Protein AF-A0A3M1FN68-F1 (afdb_monomer)

pLDDT: mean 91.68, std 8.74, range [53.88, 98.62]

Mean predicted aligned error: 7.81 Å

Structure (mmCIF, N/CA/C/O backbone):
data_AF-A0A3M1FN68-F1
#
_entry.id   AF-A0A3M1FN68-F1
#
loop_
_atom_site.group_PDB
_atom_site.id
_atom_site.type_symbol
_atom_site.label_atom_id
_atom_site.label_alt_id
_atom_site.label_comp_id
_atom_site.label_asym_id
_atom_site.label_entity_id
_atom_site.label_seq_id
_atom_site.pdbx_PDB_ins_code
_atom_site.Cartn_x
_atom_site.Cartn_y
_atom_site.Cartn_z
_atom_site.occupancy
_atom_site.B_iso_or_equiv
_atom_site.auth_seq_id
_atom_site.auth_comp_id
_atom_site.auth_asym_id
_atom_site.auth_atom_id
_atom_site.pdbx_PDB_model_num
ATOM 1 N N . MET A 1 1 ? 25.544 -15.372 26.576 1.00 53.88 1 MET A N 1
ATOM 2 C CA . MET A 1 1 ? 25.536 -16.791 26.165 1.00 53.88 1 MET A CA 1
ATOM 3 C C . MET A 1 1 ? 24.332 -17.436 26.816 1.00 53.88 1 MET A C 1
ATOM 5 O O . MET A 1 1 ? 24.228 -17.354 28.031 1.00 53.88 1 MET A O 1
ATOM 9 N N . LEU A 1 2 ? 23.402 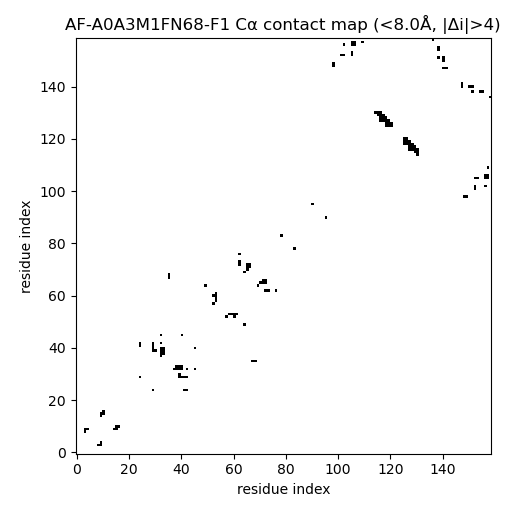-17.982 26.033 1.00 56.38 2 LEU A N 1
ATOM 10 C CA . LEU A 1 2 ? 22.339 -18.824 26.580 1.00 56.38 2 LEU A CA 1
ATOM 11 C C . LEU A 1 2 ? 22.966 -20.186 26.872 1.00 56.38 2 LEU A C 1
ATOM 13 O O . LEU A 1 2 ? 23.365 -20.879 25.939 1.00 56.38 2 LEU A O 1
ATOM 17 N N . THR A 1 3 ? 23.127 -20.533 28.145 1.00 64.25 3 THR A N 1
ATOM 18 C CA . THR A 1 3 ? 23.638 -21.851 28.525 1.00 64.25 3 THR A CA 1
ATOM 19 C C . THR A 1 3 ? 22.466 -22.822 28.566 1.00 64.25 3 THR A C 1
ATOM 21 O O . THR A 1 3 ? 21.595 -22.704 29.423 1.00 64.25 3 THR A O 1
ATOM 24 N N . ILE A 1 4 ? 22.413 -23.719 27.584 1.00 67.94 4 ILE A N 1
ATOM 25 C CA . ILE A 1 4 ? 21.353 -24.715 27.404 1.00 67.94 4 ILE A CA 1
ATOM 26 C C . ILE A 1 4 ? 21.961 -26.066 27.766 1.00 67.94 4 ILE A C 1
ATOM 28 O O . ILE A 1 4 ? 22.883 -26.515 27.085 1.00 67.94 4 ILE A O 1
ATOM 32 N N . TYR A 1 5 ? 21.490 -26.682 28.848 1.00 71.44 5 TYR A N 1
ATOM 33 C CA . TYR A 1 5 ? 22.089 -27.910 29.381 1.00 71.44 5 TYR A CA 1
ATOM 34 C C . TYR A 1 5 ? 21.327 -29.178 28.987 1.00 71.44 5 TYR A C 1
ATOM 36 O O . TYR A 1 5 ? 21.906 -30.262 29.030 1.00 71.44 5 TYR A O 1
ATOM 44 N N . ASP A 1 6 ? 20.066 -29.059 28.560 1.00 83.19 6 ASP A N 1
ATOM 45 C CA . ASP A 1 6 ? 19.261 -30.207 28.152 1.00 83.19 6 ASP A CA 1
ATOM 46 C C . ASP A 1 6 ? 18.279 -29.897 26.996 1.00 83.19 6 ASP A C 1
ATOM 48 O O . ASP A 1 6 ? 18.003 -28.730 26.684 1.00 83.19 6 ASP A O 1
ATOM 52 N N . PRO A 1 7 ? 17.753 -30.941 26.321 1.00 80.56 7 PRO A N 1
ATOM 53 C CA . PRO A 1 7 ? 16.826 -30.785 25.202 1.00 80.56 7 PRO A CA 1
ATOM 54 C C . PRO A 1 7 ? 15.492 -30.106 25.544 1.00 80.56 7 PRO A C 1
ATOM 56 O O . PRO A 1 7 ? 14.914 -29.472 24.661 1.00 80.56 7 PRO A O 1
ATOM 59 N N . ALA A 1 8 ? 14.994 -30.211 26.780 1.00 81.38 8 ALA A N 1
ATOM 60 C CA . ALA A 1 8 ? 13.748 -29.560 27.188 1.00 81.38 8 ALA A CA 1
ATOM 61 C C . ALA A 1 8 ? 13.953 -28.040 27.289 1.00 81.38 8 ALA A C 1
ATOM 63 O O . ALA A 1 8 ? 13.207 -27.263 26.694 1.00 81.38 8 ALA A O 1
ATOM 64 N N . GLN A 1 9 ? 15.058 -27.616 27.904 1.00 81.81 9 GLN A N 1
ATOM 65 C CA . GLN A 1 9 ? 15.470 -26.215 27.976 1.00 81.81 9 GLN A CA 1
ATOM 66 C C . GLN A 1 9 ? 15.745 -25.621 26.579 1.00 81.81 9 GLN A C 1
ATOM 68 O O . GLN A 1 9 ? 15.481 -24.442 26.314 1.00 81.81 9 GLN A O 1
ATOM 73 N N . ALA A 1 10 ? 16.239 -26.439 25.643 1.00 81.19 10 ALA A N 1
ATOM 74 C CA . ALA A 1 10 ? 16.414 -26.046 24.247 1.00 81.19 10 ALA A CA 1
ATOM 75 C C . ALA A 1 10 ? 15.068 -25.796 23.538 1.00 81.19 10 ALA A C 1
ATOM 77 O O . ALA A 1 10 ? 14.944 -24.819 22.795 1.00 81.19 10 ALA A O 1
ATOM 78 N N . GLN A 1 11 ? 14.058 -26.645 23.775 1.00 81.88 11 GLN A N 1
ATOM 79 C CA . GLN A 1 11 ? 12.708 -26.535 23.195 1.00 81.88 11 GLN A CA 1
ATOM 80 C C . GLN A 1 11 ? 11.933 -25.303 23.677 1.00 81.88 11 GLN A C 1
ATOM 82 O O . GLN A 1 11 ? 11.116 -24.768 22.929 1.00 81.88 11 GLN A O 1
ATOM 87 N N . GLU A 1 12 ? 12.225 -24.802 24.875 1.00 80.88 12 GLU A N 1
ATOM 88 C CA . GLU A 1 12 ? 11.625 -23.571 25.407 1.00 80.88 12 GLU A CA 1
ATOM 89 C C . GLU A 1 12 ? 12.308 -22.287 24.899 1.00 80.88 12 GLU A C 1
ATOM 91 O O . GLU A 1 12 ? 11.744 -21.196 25.006 1.00 80.88 12 GLU A O 1
ATOM 96 N N . THR A 1 13 ? 13.504 -22.405 24.311 1.00 81.62 13 THR A N 1
ATOM 97 C CA . THR A 1 13 ? 14.338 -21.273 23.881 1.00 81.62 13 THR A CA 1
ATOM 98 C C . THR A 1 13 ? 14.576 -21.274 22.367 1.00 81.62 13 THR A C 1
ATOM 100 O O . THR A 1 13 ? 13.703 -20.876 21.598 1.00 81.62 13 THR A O 1
ATOM 103 N N . ILE A 1 14 ? 15.757 -21.706 21.915 1.00 76.06 14 ILE A N 1
ATOM 104 C CA . ILE A 1 14 ? 16.206 -21.609 20.517 1.00 76.06 14 ILE A CA 1
ATOM 105 C C . ILE A 1 14 ? 15.526 -22.626 19.596 1.00 76.06 14 ILE A C 1
ATOM 107 O O . ILE A 1 14 ? 15.425 -22.390 18.396 1.00 76.06 14 ILE A O 1
ATOM 111 N N . LEU A 1 15 ? 15.056 -23.753 20.142 1.00 81.56 15 LEU A N 1
ATOM 112 C CA . LEU A 1 15 ? 14.311 -24.771 19.400 1.00 81.56 15 LEU A CA 1
ATOM 113 C C . LEU A 1 15 ? 12.798 -24.579 19.528 1.00 81.56 15 LEU A C 1
ATOM 115 O O . LEU A 1 15 ? 12.048 -25.449 19.077 1.00 81.56 15 LEU A O 1
ATOM 119 N N . ARG A 1 16 ? 12.334 -23.460 20.107 1.00 79.56 16 ARG A N 1
ATOM 120 C CA . ARG A 1 16 ? 10.909 -23.133 20.178 1.00 79.56 16 ARG A CA 1
ATOM 121 C C . ARG A 1 16 ? 10.373 -22.917 18.767 1.00 79.56 16 ARG A C 1
ATOM 123 O O . ARG A 1 16 ? 10.415 -21.819 18.215 1.00 79.56 16 ARG A O 1
ATOM 130 N N . ARG A 1 17 ? 9.846 -23.986 18.176 1.00 73.31 17 ARG A N 1
ATOM 131 C CA . ARG A 1 17 ? 9.144 -23.943 16.894 1.00 73.31 17 ARG A CA 1
ATOM 132 C C . ARG A 1 17 ? 7.774 -23.326 17.123 1.00 73.31 17 ARG A C 1
ATOM 134 O O . ARG A 1 17 ? 6.817 -24.019 17.451 1.00 73.31 17 ARG A O 1
ATOM 141 N N . ARG A 1 18 ? 7.686 -22.007 16.974 1.00 69.44 18 ARG A N 1
ATOM 142 C CA . ARG A 1 18 ? 6.397 -21.367 16.724 1.00 69.44 18 ARG A CA 1
ATOM 143 C C . ARG A 1 18 ? 5.986 -21.672 15.295 1.00 69.44 18 ARG A C 1
ATOM 145 O O . ARG A 1 18 ? 6.816 -21.601 14.388 1.00 69.44 18 ARG A O 1
ATOM 152 N N . ALA A 1 19 ? 4.715 -22.005 15.112 1.00 72.00 19 ALA A N 1
ATOM 153 C CA . ALA A 1 19 ? 4.144 -21.989 13.782 1.00 72.00 19 ALA A CA 1
ATOM 154 C C . ALA A 1 19 ? 4.342 -20.577 13.203 1.00 72.00 19 ALA A C 1
ATOM 156 O O . ALA A 1 19 ? 4.297 -19.583 13.932 1.00 72.00 19 ALA A O 1
ATOM 157 N N . TRP A 1 20 ? 4.673 -20.493 11.920 1.00 63.03 20 TRP A N 1
ATOM 158 C CA . TRP A 1 20 ? 5.005 -19.224 11.264 1.00 63.03 20 TRP A CA 1
ATOM 159 C C . TRP A 1 20 ? 3.816 -18.244 11.260 1.00 63.03 20 TRP A C 1
ATOM 161 O O . TRP A 1 20 ? 4.007 -17.038 11.147 1.00 63.03 20 TRP A O 1
ATOM 171 N N . ASP A 1 21 ? 2.610 -18.774 11.443 1.00 70.88 21 ASP A N 1
ATOM 172 C CA . ASP A 1 21 ? 1.318 -18.108 11.567 1.00 70.88 21 ASP A CA 1
ATOM 173 C C . ASP A 1 21 ? 0.856 -17.907 13.025 1.00 70.88 21 ASP A C 1
ATOM 175 O O . ASP A 1 21 ? -0.189 -17.299 13.255 1.00 70.88 21 ASP A O 1
ATOM 179 N N . ALA A 1 22 ? 1.627 -18.353 14.026 1.00 70.75 22 ALA A N 1
ATOM 180 C CA . ALA A 1 22 ? 1.305 -18.170 15.443 1.00 70.75 22 ALA A CA 1
ATOM 181 C C . ALA A 1 22 ? 1.551 -16.716 15.887 1.00 70.75 22 ALA A C 1
ATOM 183 O O . ALA A 1 22 ? 2.508 -16.404 16.604 1.00 70.75 22 ALA A O 1
ATOM 184 N N . PHE A 1 23 ? 0.676 -15.814 15.445 1.00 78.81 23 PHE A N 1
ATOM 185 C CA . PHE A 1 23 ? 0.630 -14.434 15.901 1.00 78.81 23 PHE A CA 1
ATOM 186 C C . PHE A 1 23 ? -0.131 -14.341 17.228 1.00 78.81 23 PHE A C 1
ATOM 188 O O . PHE A 1 23 ? -1.349 -14.496 17.285 1.00 78.81 23 PHE A O 1
ATOM 195 N N . GLU A 1 24 ? 0.587 -14.040 18.308 1.00 83.19 24 GLU A N 1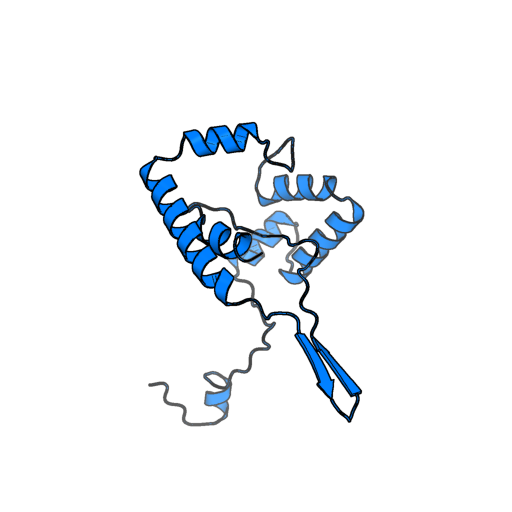
ATOM 196 C CA . GLU A 1 24 ? -0.032 -13.672 19.581 1.00 83.19 24 GLU A CA 1
ATOM 197 C C . GLU A 1 24 ? -0.282 -12.164 19.613 1.00 83.19 24 GLU A C 1
ATOM 199 O O . GLU A 1 24 ? 0.649 -11.354 19.630 1.00 83.19 24 GLU A O 1
ATOM 204 N N . ALA A 1 25 ? -1.561 -11.790 19.620 1.00 85.81 25 ALA A N 1
ATOM 205 C CA . ALA A 1 25 ? -1.977 -10.399 19.672 1.00 85.81 25 ALA A CA 1
ATOM 206 C C . ALA A 1 25 ? -1.576 -9.754 21.013 1.00 85.81 25 ALA A C 1
ATOM 208 O O . ALA A 1 25 ? -1.926 -10.282 22.073 1.00 85.81 25 ALA A O 1
ATOM 209 N N . PRO A 1 26 ? -0.900 -8.590 21.002 1.00 92.00 26 PRO A N 1
ATOM 210 C CA . PRO A 1 26 ? -0.635 -7.839 22.224 1.00 92.00 26 PRO A CA 1
ATOM 211 C C . PRO A 1 26 ? -1.946 -7.492 22.954 1.00 92.00 26 PRO A C 1
ATOM 213 O O . PRO A 1 26 ? -2.924 -7.162 22.279 1.00 92.00 26 PRO A O 1
ATOM 216 N N . PRO A 1 27 ? -1.983 -7.451 24.302 1.00 92.88 27 PRO A N 1
ATOM 217 C CA . PRO A 1 27 ? -3.205 -7.138 25.052 1.00 92.88 27 PRO A CA 1
ATOM 218 C C . PRO A 1 27 ? -3.888 -5.845 24.597 1.00 92.88 27 PRO A C 1
ATOM 220 O O . PRO A 1 27 ? -5.084 -5.840 24.350 1.00 92.88 27 PRO A O 1
ATOM 223 N N 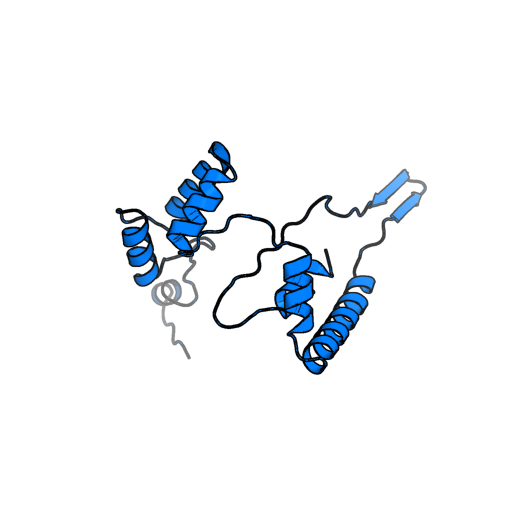. ARG A 1 28 ? -3.105 -4.790 24.330 1.00 93.88 28 ARG A N 1
ATOM 224 C CA . ARG A 1 28 ? -3.627 -3.511 23.817 1.00 93.88 28 ARG A CA 1
ATOM 225 C C . ARG A 1 28 ? -4.403 -3.654 22.505 1.00 93.88 28 ARG A C 1
ATOM 227 O O . ARG A 1 28 ? -5.357 -2.913 22.284 1.00 93.88 28 ARG A O 1
ATOM 234 N N . LEU A 1 29 ? -3.985 -4.566 21.625 1.00 92.75 29 LEU A N 1
ATOM 235 C CA . LEU A 1 29 ? -4.689 -4.825 20.371 1.00 92.75 29 LEU A CA 1
ATOM 236 C C . LEU A 1 29 ? -6.020 -5.529 20.647 1.00 92.75 29 LEU A C 1
ATOM 238 O O . LEU A 1 29 ? -7.032 -5.120 20.092 1.00 92.75 29 LEU A O 1
ATOM 242 N N . LEU A 1 30 ? -6.029 -6.528 21.533 1.00 93.94 30 LEU A N 1
ATOM 243 C CA . LEU A 1 30 ? -7.252 -7.227 21.939 1.00 93.94 30 LEU A CA 1
ATOM 244 C C . LEU A 1 30 ? -8.254 -6.275 22.600 1.00 93.94 30 LEU A C 1
ATOM 246 O O . LEU A 1 30 ? -9.424 -6.292 22.239 1.00 93.94 30 LEU A O 1
ATOM 250 N N . ASP A 1 31 ? -7.790 -5.393 23.486 1.00 94.94 31 ASP A N 1
ATOM 251 C CA . ASP A 1 31 ? -8.641 -4.393 24.140 1.00 94.94 31 ASP A CA 1
ATOM 252 C C . ASP A 1 31 ? -9.205 -3.386 23.119 1.00 94.94 31 ASP A C 1
ATOM 254 O O . ASP A 1 31 ? -10.368 -2.991 23.191 1.00 94.94 31 ASP A O 1
ATOM 258 N N . SER A 1 32 ? -8.404 -3.000 22.116 1.00 92.75 32 SER A N 1
ATOM 259 C CA . SER A 1 32 ? -8.862 -2.121 21.029 1.00 92.75 32 SER A CA 1
ATOM 260 C C . SER A 1 32 ? -9.901 -2.805 20.138 1.00 92.75 32 SER A C 1
ATOM 262 O O . SER A 1 32 ? -10.868 -2.173 19.716 1.00 92.75 32 SER A O 1
ATOM 264 N N . ILE A 1 33 ? -9.714 -4.097 19.855 1.00 95.12 33 ILE A N 1
ATOM 265 C CA . ILE A 1 33 ? -10.670 -4.919 19.110 1.00 95.12 33 ILE A CA 1
ATOM 266 C C . ILE A 1 33 ? -11.981 -5.025 19.888 1.00 95.12 33 ILE A C 1
ATOM 268 O O . ILE A 1 33 ? -13.041 -4.781 19.320 1.00 95.12 33 ILE A O 1
ATOM 272 N N . GLU A 1 34 ? -11.909 -5.330 21.180 1.00 95.88 34 GLU A N 1
ATOM 273 C CA . GLU A 1 34 ? -13.075 -5.462 22.050 1.00 95.88 34 GLU A CA 1
ATOM 274 C C . GLU A 1 34 ? -13.866 -4.151 22.128 1.00 95.88 34 GLU A C 1
ATOM 276 O O . GLU A 1 34 ? -15.082 -4.154 21.953 1.00 95.88 34 GLU A O 1
ATOM 281 N N . ALA A 1 35 ? -13.184 -3.008 22.247 1.00 94.31 35 ALA A N 1
ATOM 282 C CA . ALA A 1 35 ? -13.827 -1.695 22.197 1.00 94.31 35 ALA A CA 1
ATOM 283 C C . ALA A 1 35 ? -14.501 -1.394 20.842 1.00 94.31 35 ALA A C 1
ATOM 285 O O . ALA A 1 35 ? -15.532 -0.723 20.795 1.00 94.31 35 ALA A O 1
ATOM 286 N N . LEU A 1 36 ? -13.923 -1.865 19.733 1.00 94.31 36 LEU A N 1
ATOM 287 C CA . LEU A 1 36 ? -14.425 -1.601 18.384 1.00 94.31 36 LEU A CA 1
ATOM 288 C C . LEU A 1 36 ? -15.590 -2.522 17.992 1.00 94.31 36 LEU A C 1
ATOM 290 O O . LEU A 1 36 ? -16.529 -2.073 17.328 1.00 94.31 36 LEU A O 1
ATOM 294 N N . PHE A 1 37 ? -15.516 -3.800 18.363 1.00 94.38 37 PHE A N 1
ATOM 295 C CA . PHE A 1 37 ? -16.459 -4.850 17.970 1.00 94.38 37 PHE A CA 1
ATOM 296 C C . PHE A 1 37 ? -17.494 -5.181 19.051 1.00 94.38 37 PHE A C 1
ATOM 298 O O . PHE A 1 37 ? -18.519 -5.772 18.721 1.00 94.38 37 PHE A O 1
ATOM 305 N N . GLY A 1 38 ? -17.268 -4.775 20.302 1.00 94.81 38 GLY A N 1
ATOM 306 C CA . GLY A 1 38 ? -18.130 -5.093 21.445 1.00 94.81 38 GLY A CA 1
ATOM 307 C C . GLY A 1 38 ? -17.952 -6.515 21.986 1.00 94.81 38 GLY A C 1
ATOM 308 O O . GLY A 1 38 ? -18.708 -6.937 22.855 1.00 94.81 38 GLY A O 1
ATOM 309 N N . GLU A 1 39 ? -16.976 -7.262 21.474 1.00 94.69 39 GLU A N 1
ATOM 310 C CA . GLU A 1 39 ? -16.645 -8.620 21.899 1.00 94.69 39 GLU A CA 1
ATOM 311 C C . GLU A 1 39 ? -15.154 -8.896 21.682 1.00 94.69 39 GLU A C 1
ATOM 313 O O . GLU A 1 39 ? -14.508 -8.308 20.806 1.00 94.69 39 GLU A O 1
ATOM 318 N N . ARG A 1 40 ? -14.595 -9.798 22.489 1.00 93.25 40 ARG A N 1
ATOM 319 C CA . ARG A 1 40 ? -13.174 -10.134 22.447 1.00 93.25 40 ARG A CA 1
ATOM 320 C C . ARG A 1 40 ? -12.893 -11.107 21.304 1.00 93.25 40 ARG A C 1
ATOM 322 O O . ARG A 1 40 ? -13.212 -12.287 21.402 1.00 93.25 40 ARG A O 1
ATOM 329 N N . LEU A 1 41 ? -12.278 -10.602 20.237 1.00 94.62 41 LEU A N 1
ATOM 330 C CA . LEU A 1 41 ? -11.954 -11.361 19.026 1.00 94.62 41 LEU A CA 1
ATOM 331 C C . LEU A 1 41 ? -10.450 -11.424 18.789 1.00 94.62 41 LEU A C 1
ATOM 333 O O . LEU A 1 41 ? -9.693 -10.519 19.148 1.00 94.62 41 LEU A O 1
ATOM 337 N N . THR A 1 42 ? -10.026 -12.477 18.107 1.00 92.81 42 THR A N 1
ATOM 338 C CA . THR A 1 42 ? -8.686 -12.564 17.532 1.00 92.81 42 THR A CA 1
ATOM 339 C C . THR A 1 42 ? -8.554 -11.636 16.312 1.00 92.81 42 THR A C 1
ATOM 341 O O . THR A 1 42 ? -9.547 -11.341 15.636 1.00 92.81 42 THR A O 1
ATOM 344 N N . PRO A 1 43 ? -7.330 -11.198 15.956 1.00 92.69 43 PRO A N 1
ATOM 345 C CA . PRO A 1 43 ? -7.106 -10.434 14.728 1.00 92.69 43 PRO A CA 1
ATOM 346 C C . PRO A 1 43 ? -7.604 -11.151 13.467 1.00 92.69 43 PRO A C 1
ATOM 348 O O . PRO A 1 43 ? -8.127 -10.507 12.562 1.00 92.69 43 PRO A O 1
ATOM 351 N N . GLU A 1 44 ? -7.486 -12.479 13.410 1.00 92.12 44 GLU A N 1
ATOM 352 C CA . GLU A 1 44 ? -7.957 -13.267 12.270 1.00 92.12 44 GLU A CA 1
ATOM 353 C C . GLU A 1 44 ? -9.486 -13.199 12.124 1.00 92.12 44 GLU A C 1
ATOM 355 O O . GL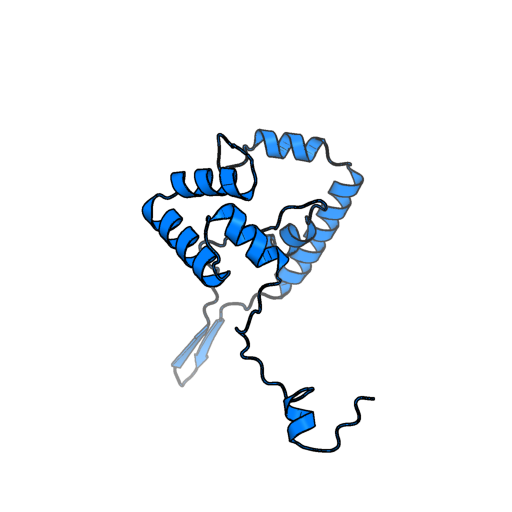U A 1 44 ? -10.000 -12.983 11.025 1.00 92.12 44 GLU A O 1
ATOM 360 N N . GLU A 1 45 ? -10.229 -13.324 13.227 1.00 94.94 45 GLU A N 1
ATOM 361 C CA . GLU A 1 45 ? -11.690 -13.190 13.225 1.00 94.94 45 GLU A CA 1
ATOM 362 C C . GLU A 1 45 ? -12.136 -11.789 12.814 1.00 94.94 45 GLU A C 1
ATOM 364 O O . GLU A 1 45 ? -13.069 -11.651 12.018 1.00 94.94 45 GLU A O 1
ATOM 369 N N . VAL A 1 46 ? -11.444 -10.759 13.302 1.00 95.62 46 VAL A N 1
ATOM 370 C CA . VAL A 1 46 ? -11.678 -9.363 12.913 1.00 95.62 46 VAL A CA 1
ATOM 371 C C . VAL A 1 46 ? -11.480 -9.176 11.412 1.00 95.62 46 VAL A C 1
ATOM 373 O O . VAL A 1 46 ? -12.382 -8.686 10.730 1.00 95.62 46 VAL A O 1
ATOM 376 N N . VAL A 1 47 ? -10.337 -9.615 10.875 1.00 95.75 47 VAL A N 1
ATOM 377 C CA . VAL A 1 47 ? -10.030 -9.512 9.442 1.00 95.75 47 VAL A CA 1
ATOM 378 C C . VAL A 1 47 ? -11.069 -10.263 8.615 1.00 95.75 47 VAL A C 1
ATOM 380 O O . VAL A 1 47 ? -11.590 -9.715 7.645 1.00 95.75 47 VAL A O 1
ATOM 383 N N . ARG A 1 48 ? -11.443 -11.484 9.018 1.00 96.88 48 ARG A N 1
ATOM 384 C CA . ARG A 1 48 ? -12.456 -12.287 8.320 1.00 96.88 48 ARG A CA 1
ATOM 385 C C . ARG A 1 48 ? -13.801 -11.567 8.238 1.00 96.88 48 ARG A C 1
ATOM 387 O O . ARG A 1 48 ? -14.425 -11.574 7.178 1.00 96.88 48 ARG A O 1
ATOM 394 N N . ARG A 1 49 ? -14.233 -10.924 9.326 1.00 97.12 49 ARG A N 1
ATOM 395 C CA . ARG A 1 49 ? -15.488 -10.158 9.374 1.00 97.12 49 ARG A CA 1
ATOM 396 C C . ARG A 1 49 ? -15.441 -8.924 8.477 1.00 97.12 49 ARG A C 1
ATOM 398 O O . ARG A 1 49 ? -16.359 -8.735 7.686 1.00 97.12 49 ARG A O 1
ATOM 405 N N . ILE A 1 50 ? -14.368 -8.132 8.547 1.00 97.62 50 ILE A N 1
ATOM 406 C CA . ILE A 1 50 ? -14.198 -6.943 7.693 1.00 97.62 50 ILE A CA 1
ATOM 407 C C . ILE A 1 50 ? -14.188 -7.350 6.213 1.00 97.62 50 ILE A C 1
ATOM 409 O O . ILE A 1 50 ? -14.887 -6.749 5.402 1.00 97.62 50 ILE A O 1
ATOM 413 N N . LEU A 1 51 ? -13.456 -8.409 5.854 1.00 98.25 51 LEU A N 1
ATOM 414 C CA . LEU A 1 51 ? -13.411 -8.909 4.479 1.00 98.25 51 LEU A CA 1
ATOM 415 C C . LEU A 1 51 ? -14.776 -9.405 3.991 1.00 98.25 51 LEU A C 1
ATOM 417 O O . LEU A 1 51 ? -15.134 -9.146 2.844 1.00 98.25 51 LEU A O 1
ATOM 421 N N . ALA A 1 52 ? -15.537 -10.115 4.828 1.00 98.31 52 ALA A N 1
ATOM 422 C CA . ALA A 1 52 ? -16.878 -10.576 4.471 1.00 98.31 52 ALA A CA 1
ATOM 423 C C . ALA A 1 52 ? -17.830 -9.398 4.210 1.00 98.31 52 ALA A C 1
ATOM 425 O O . ALA A 1 52 ? -18.607 -9.428 3.259 1.00 98.31 52 ALA A O 1
ATOM 426 N N . ASP A 1 53 ? -17.722 -8.350 5.021 1.00 98.06 53 ASP A N 1
ATOM 427 C CA . ASP A 1 53 ? -18.538 -7.145 4.923 1.00 98.06 53 ASP A CA 1
ATOM 428 C C . ASP A 1 53 ? -18.199 -6.304 3.679 1.00 98.06 53 ASP A C 1
ATOM 430 O O . ASP A 1 53 ? -19.082 -5.906 2.921 1.00 98.06 53 ASP A O 1
ATOM 434 N N . VAL A 1 54 ? -16.908 -6.112 3.390 1.00 98.19 54 VAL A N 1
ATOM 435 C CA . VAL A 1 54 ? -16.457 -5.436 2.160 1.00 98.19 54 VAL A CA 1
ATOM 436 C C . VAL A 1 54 ? -16.860 -6.225 0.913 1.00 98.19 54 VAL A C 1
ATOM 438 O O . VAL A 1 54 ? -17.255 -5.632 -0.086 1.00 98.19 54 VAL A O 1
ATOM 441 N N . ARG A 1 55 ? -16.828 -7.562 0.958 1.00 98.38 55 ARG A N 1
ATOM 442 C CA . ARG A 1 55 ? -17.280 -8.401 -0.165 1.00 98.38 55 ARG A CA 1
ATOM 443 C C . ARG A 1 55 ? -18.780 -8.296 -0.431 1.00 98.38 55 ARG A C 1
ATOM 445 O O . ARG A 1 55 ? -19.177 -8.419 -1.584 1.00 98.38 55 ARG A O 1
ATOM 452 N N . SER A 1 56 ? -19.603 -8.114 0.601 1.00 98.38 56 SER A N 1
ATOM 453 C CA . SER A 1 56 ? -21.062 -8.080 0.456 1.00 98.38 56 SER A CA 1
ATOM 454 C C . SER A 1 56 ? -21.604 -6.684 0.148 1.00 98.38 56 SER A C 1
ATOM 456 O O . SER A 1 56 ? -22.540 -6.569 -0.640 1.00 98.38 56 SER A O 1
ATOM 458 N N . ARG A 1 57 ? -21.020 -5.631 0.737 1.00 97.94 57 ARG A N 1
ATOM 459 C CA . ARG A 1 57 ? -21.522 -4.246 0.640 1.00 97.94 57 ARG A CA 1
ATOM 460 C C . ARG A 1 57 ? -20.597 -3.275 -0.100 1.00 97.94 57 ARG A C 1
ATOM 462 O O . ARG A 1 57 ? -20.977 -2.128 -0.323 1.00 97.94 57 ARG A O 1
ATOM 469 N N . GLY A 1 58 ? -19.390 -3.698 -0.476 1.00 97.12 58 GLY A N 1
ATOM 470 C CA . GLY A 1 58 ? -18.440 -2.868 -1.223 1.00 97.12 58 GLY A CA 1
ATOM 471 C C . GLY A 1 58 ? -18.099 -1.558 -0.506 1.00 97.12 58 GLY A C 1
ATOM 472 O O . GLY A 1 58 ? -17.775 -1.547 0.684 1.00 97.12 58 GLY A O 1
ATOM 473 N N . ASP A 1 59 ? -18.196 -0.444 -1.233 1.00 96.50 5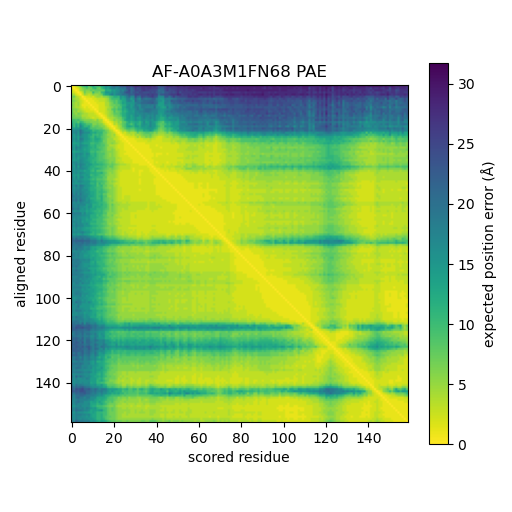9 ASP A N 1
ATOM 474 C CA . ASP A 1 59 ? -17.824 0.900 -0.772 1.00 96.50 59 ASP A CA 1
ATOM 475 C C . ASP A 1 59 ? -18.572 1.361 0.485 1.00 96.50 59 ASP A C 1
ATOM 477 O O . ASP A 1 59 ? -18.025 2.126 1.282 1.00 96.50 59 ASP A O 1
ATOM 481 N N . GLU A 1 60 ? -19.808 0.900 0.696 1.00 96.12 60 GLU A N 1
ATOM 482 C CA . GLU A 1 60 ? -20.573 1.224 1.904 1.00 96.12 60 GLU A CA 1
ATOM 483 C C . GLU A 1 60 ? -19.876 0.673 3.156 1.00 96.12 60 GLU A C 1
ATOM 485 O O . GLU A 1 60 ? -19.700 1.396 4.142 1.00 96.12 60 GLU A O 1
ATOM 490 N N . ALA A 1 61 ? -19.415 -0.583 3.102 1.00 96.94 61 ALA A N 1
ATOM 491 C CA . ALA A 1 61 ? -18.649 -1.185 4.186 1.00 96.94 61 ALA A CA 1
ATOM 492 C C . ALA A 1 61 ? -17.307 -0.476 4.376 1.00 96.94 61 ALA A C 1
ATOM 494 O O . ALA A 1 61 ? -16.937 -0.198 5.514 1.00 96.94 61 ALA A O 1
ATOM 495 N N . ILE A 1 62 ? -16.606 -0.122 3.292 1.00 96.31 62 ILE A N 1
ATOM 496 C CA . ILE A 1 62 ? -15.337 0.620 3.381 1.00 96.31 62 ILE A CA 1
ATOM 497 C C . ILE A 1 62 ? -15.545 1.929 4.151 1.00 96.31 62 ILE A C 1
ATOM 499 O O . ILE A 1 62 ? -14.866 2.166 5.145 1.00 96.31 62 ILE A O 1
ATOM 503 N N . ARG A 1 63 ? -16.539 2.741 3.769 1.00 95.94 63 ARG A N 1
ATOM 504 C CA . ARG A 1 63 ? -16.846 4.011 4.452 1.00 95.94 63 ARG A CA 1
ATOM 505 C C . ARG A 1 63 ? -17.233 3.801 5.915 1.00 95.94 63 ARG A C 1
ATOM 507 O O . ARG A 1 63 ? -16.810 4.571 6.777 1.00 95.94 63 ARG A O 1
ATOM 514 N N . ALA A 1 64 ? -18.011 2.758 6.206 1.00 95.25 64 ALA A N 1
ATOM 515 C CA . ALA A 1 64 ? -18.389 2.415 7.572 1.00 95.25 64 ALA A CA 1
ATOM 516 C C . ALA A 1 64 ? -17.167 2.033 8.428 1.00 95.25 64 ALA A C 1
ATOM 518 O O . ALA A 1 64 ? -17.042 2.510 9.558 1.00 95.25 64 ALA A O 1
ATOM 519 N N . TRP A 1 65 ? -16.248 1.220 7.897 1.00 95.88 65 TRP A N 1
ATOM 520 C CA . TRP A 1 65 ? -15.024 0.830 8.598 1.00 95.88 65 TRP A CA 1
ATOM 521 C C . TRP A 1 65 ? -14.040 1.988 8.745 1.00 95.88 65 TRP A C 1
ATOM 523 O O . TRP A 1 65 ? -13.525 2.168 9.844 1.00 95.88 65 TRP A O 1
ATOM 533 N N . THR A 1 66 ? -13.857 2.829 7.724 1.00 95.31 66 THR A N 1
ATOM 534 C CA . THR A 1 66 ? -13.054 4.061 7.820 1.00 95.31 66 THR A CA 1
ATOM 535 C C . THR A 1 66 ? -13.578 4.975 8.929 1.00 95.31 66 THR A C 1
ATOM 537 O O . THR A 1 66 ? -12.812 5.427 9.777 1.00 95.31 66 THR A O 1
ATOM 540 N N . ARG A 1 67 ? -14.900 5.175 9.027 1.00 95.00 67 ARG A N 1
ATOM 541 C CA . ARG A 1 67 ? -15.486 5.960 10.126 1.00 95.00 67 ARG A CA 1
ATOM 542 C C . ARG A 1 67 ? -15.223 5.326 11.495 1.00 95.00 67 ARG A C 1
ATOM 544 O O . ARG A 1 67 ? -14.948 6.040 12.454 1.00 95.00 67 ARG A O 1
ATOM 551 N N . ARG A 1 68 ? -15.332 4.001 11.619 1.00 94.12 68 ARG A N 1
ATOM 552 C CA . ARG A 1 68 ? -15.179 3.303 12.910 1.00 94.12 68 ARG A CA 1
ATOM 553 C C . ARG A 1 68 ? -13.722 3.198 13.367 1.00 94.12 68 ARG A C 1
ATOM 555 O O . ARG A 1 68 ? -13.458 3.362 14.555 1.00 94.12 68 ARG A O 1
ATOM 562 N N . ILE A 1 69 ? -12.804 2.908 12.446 1.00 93.44 69 ILE A N 1
ATOM 563 C CA . ILE A 1 69 ? -11.387 2.642 12.727 1.00 93.44 69 ILE A CA 1
ATOM 564 C C . ILE A 1 69 ? -10.584 3.940 12.673 1.00 93.44 69 ILE A C 1
ATOM 566 O O . ILE A 1 69 ? -9.947 4.306 13.659 1.00 93.44 69 ILE A O 1
ATOM 570 N N . ASP A 1 70 ? -10.666 4.664 11.556 1.00 92.19 70 ASP A N 1
ATOM 571 C CA . ASP A 1 70 ? -9.859 5.865 11.311 1.00 92.19 70 ASP A CA 1
ATOM 572 C C . ASP A 1 70 ? -10.499 7.128 11.900 1.00 92.19 70 ASP A C 1
ATOM 574 O O . ASP A 1 70 ? -9.843 8.161 12.015 1.00 92.19 70 ASP A O 1
ATOM 578 N N . ARG A 1 71 ? -11.776 7.049 12.308 1.00 93.25 71 ARG A N 1
ATOM 579 C CA . ARG A 1 71 ? -12.558 8.165 12.878 1.00 93.25 71 ARG A CA 1
ATOM 580 C C . ARG A 1 71 ? -12.667 9.366 11.939 1.00 93.25 71 ARG A C 1
ATOM 582 O O . ARG A 1 71 ? -12.772 10.505 12.388 1.00 93.25 71 ARG A O 1
ATOM 589 N N . VAL A 1 72 ? -12.676 9.099 10.635 1.00 92.38 72 VAL A N 1
ATOM 590 C CA . VAL A 1 72 ? -12.808 10.103 9.578 1.00 92.38 72 VAL A CA 1
ATOM 591 C C . VAL A 1 72 ? -14.014 9.775 8.711 1.00 92.38 72 VAL A C 1
ATOM 593 O O . VAL A 1 72 ? -14.257 8.622 8.357 1.00 92.38 72 VAL A O 1
ATOM 596 N N . GLU A 1 73 ? -14.761 10.809 8.338 1.00 92.00 73 GLU A N 1
ATOM 597 C CA . GLU A 1 73 ? -15.739 10.728 7.262 1.00 92.00 73 GLU A CA 1
ATOM 598 C C . GLU A 1 73 ? -15.145 11.340 6.000 1.00 92.00 73 GLU A C 1
ATOM 600 O O . GLU A 1 73 ? -14.697 12.486 6.010 1.00 92.00 73 GLU A O 1
ATOM 605 N N . THR A 1 74 ? -15.145 10.577 4.909 1.00 82.69 74 THR A N 1
ATOM 606 C CA . THR A 1 74 ? -14.697 11.072 3.608 1.00 82.69 74 THR A CA 1
ATOM 607 C C . THR A 1 74 ? -15.825 10.990 2.579 1.00 82.69 74 THR A C 1
ATOM 609 O O . THR A 1 74 ? -16.472 9.940 2.460 1.00 82.69 74 THR A O 1
ATOM 612 N N . PRO A 1 75 ? -16.080 12.066 1.809 1.00 82.31 75 PRO A N 1
ATOM 613 C CA . PRO A 1 75 ? -17.057 12.038 0.727 1.00 82.31 75 PRO A CA 1
ATOM 614 C C . PRO A 1 75 ? -16.582 11.165 -0.444 1.00 82.31 75 PRO A C 1
ATOM 616 O O . PRO A 1 75 ? -17.404 10.527 -1.103 1.00 82.31 75 PRO A O 1
ATOM 619 N N . SER A 1 76 ? -15.268 11.023 -0.647 1.00 90.62 76 SER A N 1
ATOM 620 C CA . SER A 1 76 ? -14.680 10.224 -1.729 1.00 90.62 76 SER A CA 1
ATOM 621 C C . SER A 1 76 ? -13.665 9.209 -1.202 1.00 90.62 76 SER A C 1
ATOM 623 O O . SER A 1 76 ? -12.906 9.496 -0.279 1.00 90.62 76 SER A O 1
ATOM 625 N N . LEU A 1 77 ? -13.646 8.015 -1.796 1.00 93.25 77 LEU A N 1
ATOM 626 C CA . LEU A 1 77 ? -12.584 7.026 -1.566 1.00 93.25 77 LEU A CA 1
ATOM 627 C C . LEU A 1 77 ? -11.333 7.327 -2.405 1.00 93.25 77 LEU A C 1
ATOM 629 O O . LEU A 1 77 ? -10.270 6.762 -2.161 1.00 93.25 77 LEU A O 1
ATOM 633 N N . VAL A 1 78 ? -11.465 8.215 -3.392 1.00 95.19 78 VAL A N 1
ATOM 634 C CA . VAL A 1 78 ? -10.397 8.620 -4.300 1.00 95.19 78 VAL A CA 1
ATOM 635 C C . VAL A 1 78 ? -9.955 10.029 -3.932 1.00 95.19 78 VAL A C 1
ATOM 637 O O . VAL A 1 78 ? -10.781 10.921 -3.744 1.00 95.19 78 VAL A O 1
ATOM 640 N N . VAL A 1 79 ? -8.642 10.226 -3.833 1.00 94.50 79 VAL A N 1
ATOM 641 C CA . VAL A 1 79 ? -8.060 11.559 -3.657 1.00 94.50 79 VAL A CA 1
ATOM 642 C C . VAL A 1 79 ? -8.137 12.299 -4.988 1.00 94.50 79 VAL A C 1
ATOM 644 O O . VAL A 1 79 ? -7.638 11.806 -6.000 1.00 94.50 79 VAL A O 1
ATOM 647 N N . GLU A 1 80 ? -8.741 13.484 -4.989 1.00 95.25 80 GLU A N 1
ATOM 648 C CA . GLU A 1 80 ? -8.927 14.259 -6.214 1.00 95.25 80 GLU A CA 1
ATOM 6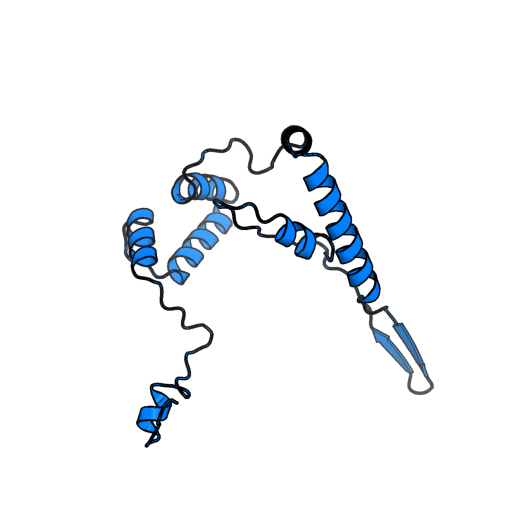49 C C . GLU A 1 80 ? -7.584 14.780 -6.761 1.00 95.25 80 GLU A C 1
ATOM 651 O O . GLU A 1 80 ? -6.719 15.199 -5.980 1.00 95.25 80 GLU A O 1
ATOM 656 N N . PRO A 1 81 ? -7.397 14.857 -8.094 1.00 96.19 81 PRO A N 1
ATOM 657 C CA . PRO A 1 81 ? -6.157 15.363 -8.691 1.00 96.19 81 PRO A CA 1
ATOM 658 C C . PRO A 1 81 ? -5.761 16.765 -8.204 1.00 96.19 81 PRO A C 1
ATOM 660 O O . PRO A 1 81 ? -4.579 17.066 -8.036 1.00 96.19 81 PRO A O 1
ATOM 663 N N . SER A 1 82 ? -6.747 17.620 -7.923 1.00 96.31 82 SER A N 1
ATOM 664 C CA . SER A 1 82 ? -6.527 18.960 -7.372 1.00 96.31 82 SER A CA 1
ATOM 665 C C . SER A 1 82 ? -5.918 18.926 -5.966 1.00 96.31 82 SER A C 1
ATOM 667 O O . SER A 1 82 ? -5.048 19.742 -5.664 1.00 96.31 82 SER A O 1
ATOM 669 N N . GLN A 1 83 ? -6.310 17.963 -5.124 1.00 95.56 83 GLN A N 1
ATOM 670 C CA . GLN A 1 83 ? -5.736 17.771 -3.790 1.00 95.56 83 GLN A CA 1
ATOM 671 C C . GLN A 1 83 ? -4.289 17.283 -3.879 1.00 95.56 83 GLN A C 1
ATOM 673 O O . GLN A 1 83 ? -3.443 17.753 -3.120 1.00 95.56 83 GLN A O 1
ATOM 678 N N . ILE A 1 84 ? -3.986 16.398 -4.836 1.00 96.12 84 ILE A N 1
ATOM 679 C CA . ILE A 1 84 ? -2.615 15.935 -5.099 1.00 96.12 84 ILE A CA 1
ATOM 680 C C . ILE A 1 84 ? -1.732 17.115 -5.515 1.00 96.12 84 ILE A C 1
ATOM 682 O O . ILE A 1 84 ? -0.650 17.305 -4.959 1.00 96.12 84 ILE A O 1
ATOM 686 N N . GLN A 1 85 ? -2.208 17.949 -6.444 1.00 97.00 85 GLN A N 1
ATOM 687 C CA . GLN A 1 85 ? -1.468 19.127 -6.895 1.00 97.00 85 GLN A CA 1
ATOM 688 C C . GLN A 1 85 ? -1.259 20.138 -5.759 1.00 97.00 85 GLN A C 1
ATOM 690 O O . GLN A 1 85 ? -0.153 20.651 -5.584 1.00 97.00 85 GLN A O 1
ATOM 695 N N . ALA A 1 86 ? -2.295 20.395 -4.958 1.00 97.56 86 ALA A N 1
ATOM 696 C CA . ALA A 1 86 ? -2.205 21.285 -3.807 1.00 97.56 86 ALA A CA 1
ATOM 697 C C . ALA A 1 86 ? -1.217 20.766 -2.751 1.00 97.56 86 ALA A C 1
ATOM 699 O O . ALA A 1 86 ? -0.466 21.558 -2.184 1.00 97.56 86 ALA A O 1
ATOM 700 N N . ALA A 1 87 ? -1.190 19.453 -2.496 1.00 95.38 87 ALA A N 1
ATOM 701 C CA . ALA A 1 87 ? -0.223 18.833 -1.596 1.00 95.38 87 ALA A CA 1
ATOM 702 C C . ALA A 1 87 ? 1.203 18.962 -2.145 1.00 95.38 87 ALA A C 1
ATOM 704 O O . ALA A 1 87 ? 2.096 19.392 -1.422 1.00 95.38 87 ALA A O 1
ATOM 705 N N . TYR A 1 88 ? 1.408 18.675 -3.434 1.00 95.88 88 TYR A N 1
ATOM 706 C CA . TYR A 1 88 ? 2.707 18.810 -4.096 1.00 95.88 88 TYR A CA 1
ATOM 707 C C . TYR A 1 88 ? 3.264 20.237 -3.990 1.00 95.88 88 TYR A C 1
ATOM 709 O O . TYR A 1 88 ? 4.432 20.420 -3.657 1.00 95.88 88 TYR A O 1
ATOM 717 N N . SER A 1 89 ? 2.421 21.254 -4.200 1.00 97.00 89 SER A N 1
ATOM 718 C CA . SER A 1 89 ? 2.807 22.667 -4.088 1.00 97.00 89 SER A CA 1
ATOM 719 C C . SER A 1 89 ? 3.183 23.113 -2.668 1.00 97.00 89 SER A C 1
ATOM 721 O O . SER A 1 89 ? 3.836 24.142 -2.521 1.00 97.00 89 SER A O 1
ATOM 723 N N . GLN A 1 90 ? 2.794 22.366 -1.631 1.00 97.06 90 GLN A N 1
ATOM 724 C CA . GLN A 1 90 ? 3.153 22.652 -0.236 1.00 97.06 90 GLN A CA 1
ATOM 725 C C . GLN A 1 90 ? 4.473 21.995 0.192 1.00 97.06 90 GLN A C 1
ATOM 727 O O . GLN A 1 90 ? 5.030 22.351 1.231 1.00 97.06 90 GLN A O 1
ATOM 732 N N . VAL A 1 91 ? 4.990 21.035 -0.581 1.00 96.19 91 VAL A N 1
ATOM 733 C CA . VAL A 1 91 ? 6.243 20.350 -0.254 1.00 96.19 91 VAL A CA 1
ATOM 734 C C . VAL A 1 91 ? 7.428 21.248 -0.605 1.00 96.19 91 VAL A C 1
ATOM 736 O O . VAL A 1 91 ? 7.524 21.778 -1.710 1.00 96.19 91 VAL A O 1
ATOM 739 N N . ALA A 1 92 ? 8.372 21.388 0.328 1.00 97.88 92 ALA A N 1
ATOM 740 C CA . ALA A 1 92 ? 9.588 22.161 0.098 1.00 97.88 92 ALA A CA 1
ATOM 741 C C . ALA A 1 92 ? 10.355 21.639 -1.141 1.00 97.88 92 ALA A C 1
ATOM 743 O O . ALA A 1 92 ? 10.570 20.425 -1.239 1.00 97.88 92 ALA A O 1
ATOM 744 N N . PRO A 1 93 ? 10.844 22.514 -2.044 1.00 97.81 93 PRO A N 1
ATOM 745 C CA . PRO A 1 93 ? 11.502 22.097 -3.289 1.00 97.81 93 PRO A CA 1
ATOM 746 C C . PRO A 1 93 ? 12.645 21.095 -3.084 1.00 97.81 93 PRO A C 1
ATOM 748 O O . PRO A 1 93 ? 12.723 20.083 -3.769 1.00 97.81 93 PRO A O 1
ATOM 751 N N . GLN A 1 94 ? 13.460 21.301 -2.049 1.00 98.12 94 GLN A N 1
ATOM 752 C CA . GLN A 1 94 ? 14.554 20.399 -1.673 1.00 98.12 94 GLN A CA 1
ATOM 753 C C . GLN A 1 94 ? 14.103 18.960 -1.356 1.00 98.12 94 GLN A C 1
ATOM 755 O O . GLN A 1 94 ? 14.827 18.006 -1.634 1.00 98.12 94 GLN A O 1
ATOM 760 N N . VAL A 1 95 ? 12.902 18.783 -0.790 1.00 97.06 95 VAL A N 1
ATOM 761 C CA . VAL A 1 95 ? 12.328 17.458 -0.512 1.00 97.06 95 VAL A CA 1
ATOM 762 C C . VAL A 1 95 ? 11.860 16.815 -1.812 1.00 97.06 95 VAL A C 1
ATOM 764 O O . VAL A 1 95 ? 12.120 15.635 -2.040 1.00 97.06 95 VAL A O 1
ATOM 767 N 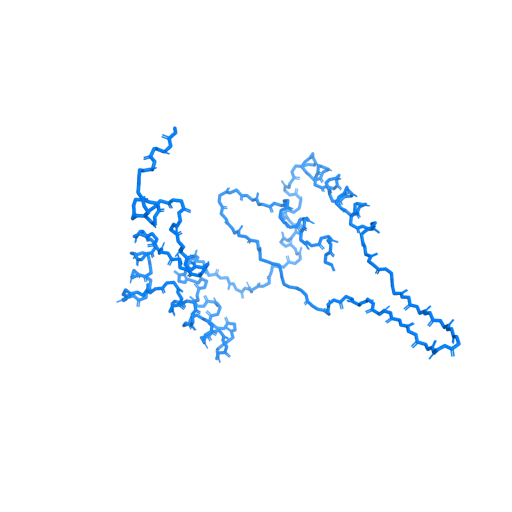N . VAL A 1 96 ? 11.225 17.591 -2.693 1.00 97.38 96 VAL A N 1
ATOM 768 C CA . VAL A 1 96 ? 10.827 17.128 -4.029 1.00 97.38 96 VAL A CA 1
ATOM 769 C C . VAL A 1 96 ? 12.047 16.658 -4.822 1.00 97.38 96 VAL A C 1
ATOM 771 O O . VAL A 1 96 ? 12.025 15.566 -5.391 1.00 97.38 96 VAL A O 1
ATOM 774 N N . ASP A 1 97 ? 13.129 17.433 -4.822 1.00 98.31 97 ASP A N 1
ATOM 775 C CA . ASP A 1 97 ? 14.361 17.086 -5.531 1.00 98.31 97 ASP A CA 1
ATOM 776 C C . ASP A 1 97 ? 15.012 15.821 -4.958 1.00 98.31 97 ASP A C 1
ATOM 778 O O . ASP A 1 97 ? 15.439 14.944 -5.714 1.00 98.31 97 ASP A O 1
ATOM 782 N N . ALA A 1 98 ? 15.014 15.663 -3.630 1.00 98.25 98 ALA A N 1
ATOM 783 C CA . ALA A 1 98 ? 15.490 14.444 -2.982 1.00 98.25 98 ALA A CA 1
ATOM 784 C C . ALA A 1 98 ? 14.658 13.209 -3.376 1.00 98.25 98 ALA A C 1
ATOM 786 O O . ALA A 1 98 ? 15.223 12.157 -3.690 1.00 98.25 98 ALA A O 1
ATOM 787 N N . LEU A 1 99 ? 13.326 13.333 -3.416 1.00 97.94 99 LEU A N 1
ATOM 788 C CA . LEU A 1 99 ? 12.429 12.254 -3.839 1.00 97.94 99 LEU A CA 1
ATOM 789 C C . LEU A 1 99 ? 12.611 11.907 -5.322 1.00 97.94 99 LEU A C 1
ATOM 791 O O . LEU A 1 99 ? 12.650 10.727 -5.665 1.00 97.94 99 LEU A O 1
ATOM 795 N N . ARG A 1 100 ? 12.800 12.903 -6.196 1.00 98.19 100 ARG A N 1
ATOM 796 C CA . ARG A 1 100 ? 13.102 12.690 -7.623 1.00 98.19 100 ARG A CA 1
ATOM 797 C C . ARG A 1 100 ? 14.433 11.974 -7.826 1.00 98.19 100 ARG A C 1
ATOM 799 O O . ARG A 1 100 ? 14.511 11.038 -8.620 1.00 98.19 100 ARG A O 1
ATOM 806 N N . LEU A 1 101 ? 15.470 12.365 -7.083 1.00 98.62 101 LEU A N 1
ATOM 807 C CA . LEU A 1 101 ? 16.765 11.688 -7.117 1.00 98.62 101 LEU A CA 1
ATOM 808 C C . LEU A 1 101 ? 16.646 10.228 -6.659 1.00 98.62 101 LEU A C 1
ATOM 810 O O . LEU A 1 101 ? 17.228 9.338 -7.285 1.00 98.62 101 LEU A O 1
ATOM 814 N N . ALA A 1 102 ? 15.901 9.972 -5.580 1.00 98.44 102 ALA A N 1
ATOM 815 C CA . ALA A 1 102 ? 15.643 8.619 -5.100 1.00 98.44 102 ALA A CA 1
ATOM 816 C C . ALA A 1 102 ? 14.887 7.795 -6.151 1.00 98.44 102 ALA A C 1
ATOM 818 O O . ALA A 1 102 ? 15.338 6.703 -6.494 1.00 98.44 102 ALA A O 1
ATOM 819 N N . ALA A 1 103 ? 13.814 8.345 -6.722 1.00 98.56 103 ALA A N 1
ATOM 820 C CA . ALA A 1 103 ? 13.022 7.695 -7.760 1.00 98.56 103 ALA A CA 1
ATOM 821 C C . ALA A 1 103 ? 13.881 7.295 -8.969 1.00 98.56 103 ALA A C 1
ATOM 823 O O . ALA A 1 103 ? 13.895 6.128 -9.353 1.00 98.56 103 ALA A O 1
ATOM 824 N N . ALA A 1 104 ? 14.698 8.217 -9.488 1.00 98.56 104 ALA A N 1
ATOM 825 C CA . ALA A 1 104 ? 15.591 7.944 -10.614 1.00 98.56 104 ALA A CA 1
ATOM 826 C C . ALA A 1 104 ? 16.617 6.836 -10.306 1.00 98.56 104 ALA A C 1
ATOM 828 O O . ALA A 1 104 ? 16.969 6.035 -11.174 1.00 98.56 104 ALA A O 1
ATOM 829 N N . ARG A 1 105 ? 17.118 6.762 -9.065 1.00 98.38 105 ARG A N 1
ATOM 830 C CA . ARG A 1 105 ? 18.045 5.697 -8.645 1.00 98.38 105 ARG A CA 1
ATOM 831 C C . ARG A 1 105 ? 17.351 4.340 -8.546 1.00 98.38 105 ARG A C 1
ATOM 833 O O . ARG A 1 105 ? 17.921 3.358 -9.022 1.00 98.38 105 ARG A O 1
ATOM 840 N N . VAL A 1 106 ? 16.158 4.298 -7.952 1.00 98.31 106 VAL A N 1
ATOM 841 C CA . VAL A 1 106 ? 15.333 3.085 -7.830 1.00 98.31 106 VAL A CA 1
ATOM 842 C C . VAL A 1 106 ? 14.971 2.562 -9.215 1.00 98.31 106 VAL A C 1
ATOM 844 O O . VAL A 1 106 ? 15.190 1.386 -9.492 1.00 98.31 106 VAL A O 1
ATOM 847 N N . GLU A 1 107 ? 14.513 3.436 -10.106 1.00 98.25 107 GLU A N 1
ATOM 848 C CA . GLU A 1 107 ? 14.178 3.090 -11.485 1.00 98.25 107 GLU A CA 1
ATOM 849 C C . GLU A 1 107 ? 15.398 2.550 -12.237 1.00 98.25 107 GLU A C 1
ATOM 851 O O . GLU A 1 107 ? 15.345 1.474 -12.829 1.00 98.25 107 GLU A O 1
ATOM 856 N N . ARG A 1 108 ? 16.537 3.253 -12.181 1.00 98.12 108 ARG A N 1
ATOM 857 C CA . ARG A 1 108 ? 17.766 2.822 -12.864 1.00 98.12 108 ARG A CA 1
ATOM 858 C C . ARG A 1 108 ? 18.238 1.445 -12.404 1.00 98.12 108 ARG A C 1
ATOM 860 O O . ARG A 1 108 ? 18.813 0.708 -13.203 1.00 98.12 108 ARG A O 1
ATOM 867 N N . PHE A 1 109 ? 18.048 1.124 -11.127 1.00 97.56 109 PHE A N 1
ATOM 868 C CA . PHE A 1 109 ? 18.370 -0.191 -10.592 1.00 97.56 109 PHE A CA 1
ATOM 869 C C . PHE A 1 109 ? 17.389 -1.251 -11.105 1.00 97.56 109 PHE A C 1
ATOM 871 O O . PHE A 1 109 ? 17.825 -2.223 -11.721 1.00 97.56 109 PHE A O 1
ATOM 878 N N . HIS A 1 110 ? 16.081 -1.032 -10.937 1.00 96.69 110 HIS A N 1
ATOM 879 C CA . HIS A 1 110 ? 15.065 -2.010 -11.324 1.00 96.69 110 HIS A CA 1
ATOM 880 C C . HIS A 1 110 ? 15.003 -2.224 -12.834 1.00 96.69 110 HIS A C 1
ATOM 882 O O . HIS A 1 110 ? 14.816 -3.352 -13.250 1.00 96.69 110 HIS A O 1
ATOM 888 N N . ARG A 1 111 ? 15.303 -1.231 -13.682 1.00 95.38 111 ARG A N 1
ATOM 889 C CA . ARG A 1 111 ? 15.407 -1.424 -15.144 1.00 95.38 111 ARG A CA 1
ATOM 890 C C . ARG A 1 111 ? 16.437 -2.481 -15.571 1.00 95.38 111 ARG A C 1
ATOM 892 O O . ARG A 1 111 ? 16.378 -2.945 -16.703 1.00 95.38 111 ARG A O 1
ATOM 899 N N . ARG A 1 112 ? 17.391 -2.848 -14.707 1.00 94.12 112 ARG A N 1
ATOM 900 C CA . ARG A 1 112 ? 18.412 -3.875 -14.991 1.00 94.12 112 ARG A CA 1
ATOM 901 C C . ARG A 1 112 ? 18.015 -5.285 -14.542 1.00 94.12 112 ARG A C 1
ATOM 903 O O . ARG A 1 112 ? 18.764 -6.214 -14.816 1.00 94.12 112 ARG A O 1
ATOM 910 N N . GLN A 1 113 ? 16.911 -5.437 -13.812 1.00 90.56 113 GLN A N 1
ATOM 911 C CA . GLN A 1 113 ? 16.506 -6.702 -13.191 1.00 90.56 113 GLN A CA 1
ATOM 912 C C . GLN A 1 113 ? 15.526 -7.571 -14.000 1.00 90.56 113 GLN A C 1
ATOM 914 O O . GLN A 1 113 ? 15.614 -8.788 -13.841 1.00 90.56 113 GLN A O 1
ATOM 919 N N . PRO A 1 114 ? 14.590 -7.029 -14.813 1.00 85.50 114 PRO A N 1
ATOM 920 C CA . PRO A 1 114 ? 13.618 -7.842 -15.522 1.00 85.50 114 PRO A CA 1
ATOM 921 C C . PRO A 1 114 ? 14.275 -8.941 -16.348 1.00 85.50 114 PRO A C 1
ATOM 923 O O . PRO A 1 114 ? 15.153 -8.679 -17.172 1.00 85.50 114 PRO A O 1
ATOM 926 N N . ALA A 1 115 ? 13.808 -10.173 -16.143 1.00 82.75 115 ALA A N 1
ATOM 927 C CA . ALA A 1 115 ? 14.114 -11.268 -17.044 1.00 82.75 115 ALA A CA 1
ATOM 928 C C . ALA A 1 115 ? 13.495 -10.964 -18.415 1.00 82.75 115 ALA A C 1
ATOM 930 O O . ALA A 1 115 ? 12.337 -10.554 -18.515 1.00 82.75 115 ALA A O 1
ATOM 931 N N . ILE A 1 116 ? 14.281 -11.149 -19.470 1.00 89.69 116 ILE A N 1
ATOM 932 C CA . ILE A 1 116 ? 13.834 -10.927 -20.843 1.00 89.69 116 ILE A CA 1
ATOM 933 C C . ILE A 1 116 ? 13.195 -12.224 -21.333 1.00 89.69 116 ILE A C 1
ATOM 935 O O . ILE A 1 116 ? 13.741 -13.308 -21.123 1.00 89.69 116 ILE A O 1
ATOM 939 N N . SER A 1 117 ? 12.037 -12.115 -21.982 1.00 95.62 117 SER A N 1
ATOM 940 C CA . SER A 1 117 ? 11.426 -13.252 -22.668 1.00 95.62 117 SER A CA 1
ATOM 941 C C . SER A 1 117 ? 12.385 -13.815 -23.716 1.00 95.62 117 SER A C 1
ATOM 943 O O . SER A 1 117 ? 13.023 -13.058 -24.446 1.00 95.62 117 SER A O 1
ATOM 945 N N . TRP A 1 118 ? 12.468 -15.133 -23.826 1.00 95.38 118 TRP A N 1
ATOM 946 C CA . TRP A 1 118 ? 13.356 -15.789 -24.779 1.00 95.38 118 TRP A CA 1
ATOM 947 C C . TRP A 1 118 ? 12.684 -17.002 -25.410 1.00 95.38 118 TRP A C 1
ATOM 949 O O . TRP A 1 118 ? 11.773 -17.602 -24.840 1.00 95.38 118 TRP A O 1
ATOM 959 N N . ILE A 1 119 ? 13.150 -17.342 -26.608 1.00 96.44 119 ILE A N 1
ATOM 960 C CA . ILE A 1 119 ? 12.770 -18.536 -27.357 1.00 96.44 119 ILE A CA 1
ATOM 961 C C . ILE A 1 119 ? 14.070 -19.155 -27.869 1.00 96.44 119 ILE A C 1
ATOM 963 O O . ILE A 1 119 ? 14.936 -18.449 -28.387 1.00 96.44 119 ILE A O 1
ATOM 967 N N . HIS A 1 120 ? 14.205 -20.459 -27.699 1.00 95.81 120 HIS A N 1
ATOM 968 C CA . HIS A 1 120 ? 15.301 -21.281 -28.174 1.00 95.81 120 HIS A CA 1
ATOM 969 C C . HIS A 1 120 ? 14.740 -22.362 -29.093 1.00 95.81 120 HIS A C 1
ATOM 971 O O . HIS A 1 120 ? 13.727 -22.978 -28.772 1.00 95.81 120 HIS A O 1
ATOM 977 N N . ASN A 1 121 ? 15.383 -22.562 -30.238 1.00 96.50 121 ASN A N 1
ATOM 978 C CA . ASN A 1 121 ? 15.035 -23.613 -31.184 1.00 96.50 121 ASN A CA 1
ATOM 979 C C . ASN A 1 121 ? 16.279 -24.462 -31.423 1.00 96.50 121 ASN A C 1
ATOM 981 O O . ASN A 1 121 ? 17.324 -23.905 -31.771 1.00 96.50 121 ASN A O 1
ATOM 985 N N . ASP A 1 122 ? 16.145 -25.772 -31.271 1.00 95.38 122 ASP A N 1
ATOM 986 C CA . ASP A 1 122 ? 17.192 -26.758 -31.517 1.00 95.38 122 ASP A CA 1
ATOM 987 C C . ASP A 1 122 ? 16.618 -28.008 -32.217 1.00 95.38 122 ASP A C 1
ATOM 989 O O . ASP A 1 122 ? 15.470 -28.021 -32.668 1.00 95.38 122 ASP A O 1
ATOM 993 N N . GLU A 1 123 ? 17.448 -29.042 -32.374 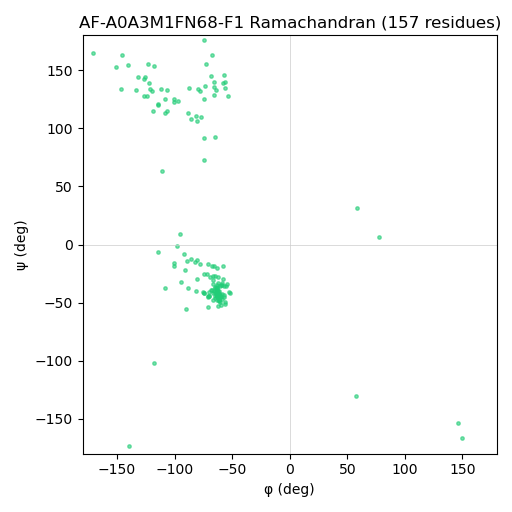1.00 95.88 123 GLU A N 1
ATOM 994 C CA . GLU A 1 123 ? 17.061 -30.310 -33.008 1.00 95.88 123 GLU A CA 1
ATOM 995 C C . GLU A 1 123 ? 16.029 -31.106 -32.185 1.00 95.88 123 GLU A C 1
ATOM 997 O O . GLU A 1 123 ? 15.353 -31.978 -32.733 1.00 95.88 123 GLU A O 1
ATOM 1002 N N . GLU A 1 124 ? 15.879 -30.799 -30.892 1.00 95.25 124 GLU A N 1
ATOM 1003 C CA . GLU A 1 124 ? 14.930 -31.439 -29.976 1.00 95.25 124 GLU A CA 1
ATOM 1004 C C . GLU A 1 124 ? 13.574 -30.708 -29.948 1.00 95.25 124 GLU A C 1
ATOM 1006 O O . GLU A 1 124 ? 12.547 -31.313 -29.627 1.00 95.25 124 GLU A O 1
ATOM 1011 N N . GLY A 1 125 ? 13.539 -29.429 -30.337 1.00 95.69 125 GLY A N 1
ATOM 1012 C CA . GLY A 1 125 ? 12.319 -28.662 -30.568 1.00 95.69 125 GLY A CA 1
ATOM 1013 C C . GLY A 1 125 ? 12.434 -27.183 -30.199 1.00 95.69 125 GLY A C 1
ATOM 1014 O O . GLY A 1 125 ? 13.497 -26.569 -30.243 1.00 95.69 125 GLY A O 1
ATOM 1015 N N . THR A 1 126 ? 11.295 -26.578 -29.856 1.00 96.81 126 THR A N 1
ATOM 1016 C CA . THR A 1 126 ? 11.208 -25.171 -29.443 1.00 96.81 126 THR A CA 1
ATOM 1017 C C . THR A 1 126 ? 10.926 -25.074 -27.949 1.00 96.81 126 THR A C 1
ATOM 1019 O O . THR A 1 126 ? 9.913 -25.584 -27.468 1.00 96.81 126 THR A O 1
ATOM 1022 N N . LEU A 1 127 ? 11.768 -24.341 -27.226 1.00 96.69 127 LEU A N 1
ATOM 1023 C CA . LEU A 1 127 ? 11.605 -24.013 -25.811 1.00 96.69 127 LEU A CA 1
ATOM 1024 C C . LEU A 1 127 ? 11.606 -22.497 -25.621 1.00 96.69 127 LEU A C 1
ATOM 1026 O O . LEU A 1 127 ? 12.161 -21.753 -26.422 1.00 96.69 127 LEU A O 1
ATOM 1030 N N . GLY A 1 128 ? 10.989 -22.003 -24.553 1.00 94.94 128 GLY A N 1
ATOM 1031 C CA . GLY A 1 128 ? 10.975 -20.570 -24.292 1.00 94.94 128 GLY A CA 1
ATOM 1032 C C . GLY A 1 128 ? 10.414 -20.200 -22.932 1.00 94.94 128 GLY A C 1
ATOM 1033 O O . GLY A 1 128 ? 9.731 -20.987 -22.279 1.00 94.94 128 GLY A O 1
ATOM 1034 N N . GLN A 1 129 ? 10.675 -18.960 -22.537 1.00 96.56 129 GLN A N 1
ATOM 1035 C CA . GLN A 1 129 ? 10.092 -18.326 -21.364 1.00 96.56 129 GLN A CA 1
ATOM 1036 C C . GLN A 1 129 ? 9.465 -17.001 -21.778 1.00 96.56 129 GLN A C 1
ATOM 1038 O O . GLN A 1 129 ? 10.125 -16.144 -22.365 1.00 96.56 129 GLN A O 1
ATOM 1043 N N . LEU A 1 130 ? 8.198 -16.813 -21.413 1.00 95.31 130 LEU A N 1
ATOM 1044 C CA . LEU A 1 130 ? 7.492 -15.555 -21.604 1.00 95.31 130 LEU A CA 1
ATOM 1045 C C . LEU A 1 130 ? 7.321 -14.852 -20.256 1.00 95.31 130 LEU A C 1
ATOM 1047 O O . LEU A 1 130 ? 6.607 -15.336 -19.378 1.00 95.31 130 LEU A O 1
ATOM 1051 N N . VAL A 1 131 ? 7.955 -13.694 -20.110 1.00 94.81 131 VAL A N 1
ATOM 1052 C CA . VAL A 1 131 ? 7.813 -12.819 -18.945 1.00 94.81 131 VAL A CA 1
ATOM 1053 C C . VAL A 1 131 ? 6.786 -11.741 -19.283 1.00 94.81 131 VAL A C 1
ATOM 1055 O O . VAL A 1 131 ? 6.928 -11.030 -20.277 1.00 94.81 131 VAL A O 1
ATOM 1058 N N . ARG A 1 132 ? 5.724 -11.636 -18.476 1.00 93.88 132 ARG A N 1
ATOM 1059 C CA . ARG A 1 132 ? 4.650 -10.643 -18.637 1.00 93.88 132 ARG A CA 1
ATOM 1060 C C . ARG A 1 132 ? 4.369 -9.950 -17.306 1.00 93.88 132 ARG A C 1
ATOM 1062 O O . ARG A 1 132 ? 4.439 -10.621 -16.274 1.00 93.88 132 ARG A O 1
ATOM 1069 N N . PRO A 1 133 ? 4.044 -8.648 -17.321 1.00 93.38 133 PRO A N 1
ATOM 1070 C CA . PRO A 1 133 ? 3.627 -7.945 -16.118 1.00 93.38 133 PRO A CA 1
ATOM 1071 C C . PRO A 1 133 ? 2.269 -8.455 -15.620 1.00 93.38 133 PRO A C 1
ATOM 1073 O O . PRO A 1 133 ? 1.515 -9.096 -16.354 1.00 93.38 133 PRO A O 1
ATOM 1076 N N . ILE A 1 134 ? 1.962 -8.147 -14.361 1.00 95.31 134 ILE A N 1
ATOM 1077 C CA . ILE A 1 134 ? 0.634 -8.350 -13.777 1.00 95.31 134 ILE A CA 1
ATOM 1078 C C . ILE A 1 134 ? -0.261 -7.188 -14.227 1.00 95.31 134 ILE A C 1
ATOM 1080 O O . ILE A 1 134 ? 0.145 -6.036 -14.118 1.00 95.31 134 ILE A O 1
ATOM 1084 N N . ASP A 1 135 ? -1.487 -7.474 -14.677 1.00 96.75 135 ASP A N 1
ATOM 1085 C CA . ASP A 1 135 ? -2.393 -6.452 -15.232 1.00 96.75 135 ASP A CA 1
ATOM 1086 C C . ASP A 1 135 ? -2.737 -5.326 -14.245 1.00 96.75 135 ASP A C 1
ATOM 1088 O O . ASP A 1 135 ? -2.957 -4.183 -14.643 1.00 96.75 135 ASP A O 1
ATOM 1092 N N . ARG A 1 136 ? -2.852 -5.654 -12.951 1.00 97.25 136 ARG A N 1
ATOM 1093 C CA . ARG A 1 136 ? -3.200 -4.710 -11.882 1.00 97.25 136 ARG A CA 1
ATOM 1094 C C . ARG A 1 136 ? -2.497 -5.079 -10.587 1.00 97.25 136 ARG A C 1
ATOM 1096 O O . ARG A 1 136 ? -2.559 -6.227 -10.150 1.00 97.25 136 ARG A O 1
ATOM 1103 N N . VAL A 1 137 ? -1.918 -4.078 -9.938 1.00 96.56 137 VAL A N 1
ATOM 1104 C CA . VAL A 1 137 ? -1.290 -4.198 -8.621 1.00 96.56 137 VAL A CA 1
ATOM 1105 C C . VAL A 1 137 ? -1.889 -3.170 -7.664 1.00 96.56 137 VAL A C 1
ATOM 1107 O O . VAL A 1 137 ? -2.243 -2.063 -8.065 1.00 96.56 137 VAL A O 1
ATOM 1110 N N . GLY A 1 138 ? -2.039 -3.552 -6.397 1.00 96.69 138 GLY A N 1
ATOM 1111 C CA . GLY A 1 138 ? -2.479 -2.667 -5.321 1.00 96.69 138 GLY A CA 1
ATOM 1112 C C . GLY A 1 138 ? -1.335 -2.428 -4.344 1.00 96.69 138 GLY A C 1
ATOM 1113 O O . GLY A 1 138 ? -0.664 -3.376 -3.942 1.00 96.69 138 GLY A O 1
ATOM 1114 N N . LEU A 1 139 ? -1.120 -1.171 -3.960 1.00 96.56 139 LEU A N 1
ATOM 1115 C CA . LEU A 1 139 ? -0.053 -0.768 -3.045 1.00 96.56 139 LEU A CA 1
ATOM 1116 C C . LEU A 1 139 ? -0.686 -0.245 -1.753 1.00 96.56 139 LEU A C 1
ATOM 1118 O O . LEU A 1 139 ? -1.457 0.712 -1.788 1.00 96.56 139 LEU A O 1
ATOM 1122 N N . TYR A 1 140 ? -0.369 -0.866 -0.616 1.00 95.31 140 TYR A N 1
ATOM 1123 C CA . TYR A 1 140 ? -0.806 -0.394 0.699 1.00 95.31 140 TYR A CA 1
ATOM 1124 C C . TYR A 1 140 ? 0.327 0.364 1.386 1.00 95.31 140 TYR A C 1
ATOM 1126 O O . TYR A 1 140 ? 1.410 -0.181 1.600 1.00 95.31 140 TYR A O 1
ATOM 1134 N N . ILE A 1 141 ? 0.058 1.615 1.750 1.00 94.81 141 ILE A N 1
ATOM 1135 C CA . ILE A 1 141 ? 1.002 2.486 2.446 1.00 94.81 141 ILE A CA 1
ATOM 1136 C C . ILE A 1 141 ? 0.373 2.845 3.791 1.00 94.81 141 ILE A C 1
ATOM 1138 O O . ILE A 1 141 ? -0.676 3.493 3.801 1.00 94.81 141 ILE A O 1
ATOM 1142 N N . PRO A 1 142 ? 0.957 2.418 4.923 1.00 91.25 142 PRO A N 1
ATOM 1143 C CA . PRO A 1 142 ? 0.379 2.719 6.220 1.00 91.25 142 PRO A CA 1
ATOM 1144 C C . PRO A 1 142 ? 0.440 4.225 6.488 1.00 91.25 142 PRO A C 1
ATOM 1146 O O . PRO A 1 142 ? 1.457 4.880 6.247 1.00 91.25 142 PRO A O 1
ATOM 1149 N N . GLY A 1 143 ? -0.670 4.764 6.994 1.00 86.44 143 GLY A N 1
ATOM 1150 C CA . GLY A 1 143 ? -0.723 6.114 7.545 1.00 86.44 143 GLY A CA 1
ATOM 1151 C C . GLY A 1 143 ? -0.057 6.192 8.923 1.00 86.44 143 GLY A C 1
ATOM 1152 O O . GLY A 1 143 ? 0.367 5.185 9.490 1.00 86.44 143 GLY A O 1
ATOM 1153 N N . GLY A 1 144 ? 0.023 7.396 9.488 1.00 80.88 144 GLY A N 1
ATOM 1154 C CA . GLY A 1 144 ? 0.578 7.613 10.822 1.00 80.88 144 GLY A CA 1
ATOM 1155 C C . GLY A 1 144 ? 1.228 8.982 10.977 1.00 80.88 144 GLY A C 1
ATOM 1156 O O . GLY A 1 144 ? 1.053 9.872 10.149 1.00 80.88 144 GLY A O 1
ATOM 1157 N N . THR A 1 145 ? 1.993 9.142 12.056 1.00 76.38 145 THR A N 1
ATOM 1158 C CA . THR A 1 145 ? 2.666 10.404 12.404 1.00 76.38 145 THR A CA 1
ATOM 1159 C C . THR A 1 145 ? 3.839 10.741 11.487 1.00 76.38 145 THR A C 1
ATOM 1161 O O . THR A 1 145 ? 4.174 11.914 11.341 1.00 76.38 145 THR A O 1
ATOM 1164 N N . ALA A 1 146 ? 4.459 9.737 10.863 1.00 83.88 146 ALA A N 1
ATOM 1165 C CA . ALA A 1 146 ? 5.558 9.916 9.927 1.00 83.88 146 ALA A CA 1
ATOM 1166 C C . ALA A 1 146 ? 5.129 9.467 8.519 1.00 83.88 146 ALA A C 1
ATOM 1168 O O . ALA A 1 146 ? 4.796 8.294 8.340 1.00 83.88 146 ALA A O 1
ATOM 1169 N N . PRO A 1 147 ? 5.146 10.358 7.511 1.00 86.19 147 PRO A N 1
ATOM 1170 C CA . PRO A 1 147 ? 4.884 9.957 6.136 1.00 86.19 147 PRO A CA 1
ATOM 1171 C C . PRO A 1 147 ? 6.003 9.034 5.630 1.00 86.19 147 PRO A C 1
ATOM 1173 O O . PRO A 1 147 ? 7.183 9.287 5.876 1.00 86.19 147 PRO A O 1
ATOM 1176 N N . LEU A 1 148 ? 5.637 7.985 4.882 1.00 91.81 148 LEU A N 1
ATOM 1177 C CA . LEU A 1 148 ? 6.561 6.984 4.324 1.00 91.81 148 LEU A CA 1
ATOM 1178 C C . LEU A 1 148 ? 6.665 7.081 2.787 1.00 91.81 148 LEU A C 1
ATOM 1180 O O . LEU A 1 148 ? 6.309 6.136 2.076 1.00 91.81 148 LEU A O 1
ATOM 1184 N N . PRO A 1 149 ? 7.160 8.203 2.224 1.00 93.44 149 PRO A N 1
ATOM 1185 C CA . PRO A 1 149 ? 7.240 8.372 0.774 1.00 93.44 149 PRO A CA 1
ATOM 1186 C C . PRO A 1 149 ? 8.212 7.378 0.122 1.00 93.44 149 PRO A C 1
ATOM 1188 O O . PRO A 1 149 ? 8.022 6.996 -1.027 1.00 93.44 149 PRO A O 1
ATOM 1191 N N . SER A 1 150 ? 9.227 6.900 0.850 1.00 94.75 150 SER A N 1
ATOM 1192 C CA . SER A 1 150 ? 10.157 5.879 0.355 1.00 94.75 150 SER A CA 1
ATOM 1193 C C . SER A 1 150 ? 9.463 4.551 0.053 1.00 94.75 150 SER A C 1
ATOM 1195 O O . SER A 1 150 ? 9.779 3.933 -0.959 1.00 94.75 150 SER A O 1
ATOM 1197 N N . SER A 1 151 ? 8.494 4.130 0.872 1.00 95.50 151 SER A N 1
ATOM 1198 C CA . SER A 1 151 ? 7.702 2.920 0.627 1.00 95.50 151 SER A CA 1
ATOM 1199 C C . SER A 1 151 ? 6.885 3.037 -0.658 1.00 95.50 151 SER A C 1
ATOM 1201 O O . SER A 1 151 ? 6.799 2.068 -1.408 1.00 95.50 151 SER A O 1
ATOM 1203 N N . VAL A 1 152 ? 6.356 4.230 -0.961 1.00 96.44 152 VAL A N 1
ATOM 1204 C CA . VAL A 1 152 ? 5.673 4.497 -2.237 1.00 96.44 152 VAL A CA 1
ATOM 1205 C C . VAL A 1 152 ? 6.647 4.313 -3.395 1.00 96.44 152 VAL A C 1
ATOM 1207 O O . VAL A 1 152 ? 6.376 3.534 -4.299 1.00 96.44 152 VAL A O 1
ATOM 1210 N N . LEU A 1 153 ? 7.812 4.969 -3.354 1.00 97.94 153 LEU A N 1
ATOM 1211 C CA . LEU A 1 153 ? 8.798 4.879 -4.437 1.00 97.94 153 LEU A CA 1
ATOM 1212 C C . LEU A 1 153 ? 9.288 3.440 -4.657 1.00 97.94 153 LEU A C 1
ATOM 1214 O O . LEU A 1 153 ? 9.371 2.984 -5.791 1.00 97.94 153 LEU A O 1
ATOM 1218 N N . MET A 1 154 ? 9.587 2.712 -3.581 1.00 97.31 154 MET A N 1
ATOM 1219 C CA . MET A 1 154 ? 10.123 1.348 -3.657 1.00 97.31 154 MET A CA 1
ATOM 1220 C C . MET A 1 154 ? 9.105 0.308 -4.129 1.00 97.31 154 MET A C 1
ATOM 1222 O O . MET A 1 154 ? 9.512 -0.782 -4.510 1.00 97.31 154 MET A O 1
ATOM 1226 N N . THR A 1 155 ? 7.807 0.616 -4.096 1.00 96.81 155 THR A N 1
ATOM 1227 C CA . THR A 1 155 ? 6.749 -0.319 -4.505 1.00 96.81 155 THR A CA 1
ATOM 1228 C C . THR A 1 155 ? 6.092 0.079 -5.823 1.00 96.81 155 THR A C 1
ATOM 1230 O O . THR A 1 155 ? 5.818 -0.793 -6.637 1.00 96.81 155 THR A O 1
ATOM 1233 N N . ALA A 1 156 ? 5.903 1.377 -6.074 1.00 97.25 156 ALA A N 1
ATOM 1234 C CA . ALA A 1 156 ? 5.263 1.886 -7.285 1.00 97.25 156 ALA A CA 1
ATOM 1235 C C . ALA A 1 156 ? 6.189 1.949 -8.506 1.00 97.25 156 ALA A C 1
ATOM 1237 O O . ALA A 1 156 ? 5.707 1.850 -9.620 1.00 97.25 156 ALA A O 1
ATOM 1238 N N . ILE A 1 157 ? 7.498 2.149 -8.320 1.00 97.44 157 ILE A N 1
ATOM 1239 C CA . ILE A 1 157 ? 8.456 2.219 -9.438 1.00 97.44 157 ILE A CA 1
ATOM 1240 C C . ILE A 1 157 ? 8.766 0.847 -10.063 1.00 97.44 157 ILE A C 1
ATOM 1242 O O . ILE A 1 157 ? 8.912 0.797 -11.282 1.00 97.44 157 ILE A O 1
ATOM 1246 N N . PRO A 1 158 ? 8.951 -0.250 -9.297 1.00 95.12 158 PRO A N 1
ATOM 1247 C CA . PRO A 1 158 ? 9.170 -1.565 -9.905 1.00 95.12 158 PRO A CA 1
ATOM 1248 C C . PRO A 1 158 ? 7.895 -2.237 -10.429 1.00 95.12 158 PRO A C 1
ATOM 1250 O O . PRO A 1 158 ? 8.011 -3.212 -11.170 1.00 95.12 158 PRO A O 1
ATOM 1253 N N . ALA A 1 159 ? 6.725 -1.764 -9.994 1.00 93.75 159 ALA A N 1
ATOM 1254 C CA . ALA A 1 159 ? 5.415 -2.184 -10.483 1.00 93.75 159 ALA A CA 1
ATOM 1255 C C . ALA A 1 159 ? 5.172 -1.701 -11.919 1.00 93.75 159 ALA A C 1
ATOM 1257 O O . ALA A 1 159 ? 4.670 -2.523 -12.719 1.00 93.75 159 ALA A O 1
#

Foldseek 3Di:
DPDQDDPVSCCVPVVVDDDPPPDDDDPVVQVVCCVLVVDRDDPVVVVVVLVVQCVVPPPVSVQVCCCRPVVDHDPDPDDDPVNVVVVVVPDDVVVVVVLVVLLVVLLVVLVVPDDDWDWDQDPVGIDIDDDDDDPDDDQDADDDPDGDVVSVSNPVNND

Radius of gyration: 24.2 Å; Cα contacts (8 Å, |Δi|>4): 84; chains: 1; bounding box: 47×54×62 Å

Nearest PDB structures (foldseek):
  6an0-assembly1_A-2  TM=8.401E-01  e=2.188E-04  Elizabethkingia anophelis NUHP1
  1kah-assembly1_A  TM=8.487E-01  e=3.833E-04  Escherichia coli
  8v35-assembly1_B  TM=8.409E-01  e=3.854E-02  Cupriavidus pinatubonensis JMP134

Secondary structure (DSSP, 8-state):
-----SHHHHHHTTT----TT-----HHHHHHHHHHHSS---HHHHHHHHHHHHHHHTHHHHHHHHHHHT----S-SS--HHHHHHHHHHS-HHHHHHHHHHHHHHHHHHTT-PPPPEEEE-SS-EEEE-----S--------SSS--HHHHHHHHTT-

Sequence (159 aa):
MLTIYDPAQAQETILRRRAWDAFEAPPRLLDSIEALFGERLTPEEVVRRILADVRSRGDEAIRAWTRRIDRVETPSLVVEPSQIQAAYSQVAPQVVDALRLAAARVERFHRRQPAISWIHNDEEGTLGQLVRPIDRVGLYIPGGTAPLPSSVLMTAIPA

Solvent-accessible surface area (backbone atoms only — not comparable to full-atom values): 10232 Å² total; per-residue (Å²): 132,89,87,68,90,47,73,68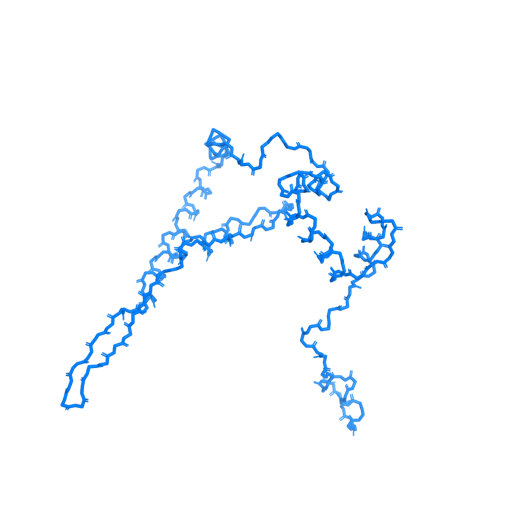,60,30,42,76,52,90,57,47,80,66,60,97,78,70,75,79,77,53,67,70,54,38,54,50,38,20,73,73,70,77,49,86,53,53,70,67,59,50,51,53,51,54,53,53,42,36,73,75,51,40,68,60,35,49,54,52,47,39,36,71,75,72,68,44,89,68,99,58,97,65,85,52,71,67,57,54,52,56,52,57,73,70,50,57,66,71,58,54,52,51,50,51,53,49,44,55,52,52,42,63,52,48,75,74,63,71,74,76,59,47,76,49,77,58,100,91,44,79,51,70,49,85,68,77,81,77,96,76,85,85,86,89,76,78,82,70,96,64,87,56,66,63,61,50,48,71,52,63,64,77,102